Protein AF-A0A9D8YTM9-F1 (afdb_monomer)

Solvent-accessible surface area (backbone atoms only — not comparable to full-atom values): 7617 Å² total; per-residue (Å²): 131,72,67,62,64,55,52,51,53,49,54,51,52,53,52,48,56,53,51,51,57,52,46,56,59,44,53,54,57,47,51,53,52,50,50,51,51,50,54,52,48,52,56,49,48,53,52,50,48,54,50,48,50,53,48,54,52,48,53,50,52,52,14,48,56,43,1,63,76,66,79,33,63,69,56,11,48,50,60,66,43,44,62,56,50,51,52,50,48,50,53,65,68,51,42,64,68,58,57,54,48,48,51,50,49,51,54,48,49,57,55,50,70,72,45,79,67,74,64,65,57,53,55,55,48,56,52,53,52,51,55,54,57,57,56,69,75,75,114

Secondary structure (DSSP, 8-state):
--HHHHHHHHHHHHHHHHHHHHHHHHHHHHHHHHHHHHHHHHHHHHHHHHHHHHHHHHHHHHHHHHHHHTT-HHHHHHHHHHHHHHHHHHHHHS-HHHHHHHHHHHHHHHHHHTS--TTHHHHHHHHHHHHHHHHHT--

Sequence (139 aa):
MEDVGSRIKQITRELKHYVETRIELSVLNIGDKVSYLIGQSIQQLFGYAILGLGLVFGLTALSIFLGDLLDKEWAGYAIVASPFIVLGLIFVVAKPKSIARKIQQQILAEFLDTLPNQQQDQEQLALKENEKKQTENNG

Foldseek 3Di:
DPPVVVVVVVVVVVVVVVVVVVVVVVVVVVVVVVVVVVVVVVVVVVVVVVVVVVVVVVLLVQLCVVCVVVVHSVVSVCVSCVVVVVVVVCVVVCPVCVVVVVVVVVVVVVVVVVVPPPPPVVVVVVVVVVVVVVVVVPD

Radius of gyration: 32.05 Å; Cα contacts (8 Å, |Δi|>4): 28; chains: 1; bounding box: 69×66×77 Å

Structure (mmCIF, N/CA/C/O backbone):
data_AF-A0A9D8YTM9-F1
#
_entry.id   AF-A0A9D8YTM9-F1
#
loop_
_atom_site.group_PDB
_atom_site.id
_atom_site.type_symbo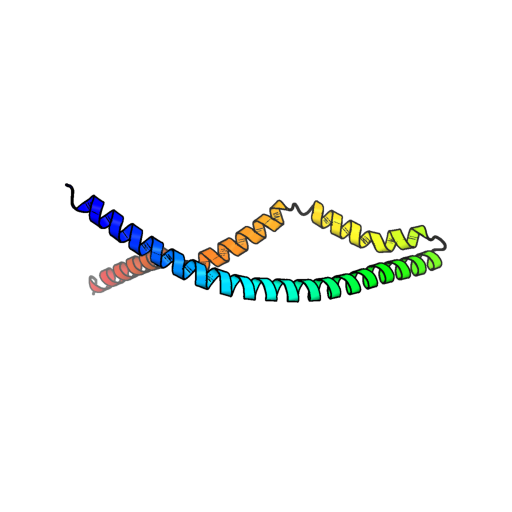l
_atom_site.label_atom_id
_atom_site.label_alt_id
_atom_site.label_comp_id
_atom_site.label_asym_id
_atom_site.label_entity_id
_atom_site.label_seq_id
_atom_site.pdbx_PDB_ins_code
_atom_site.Cartn_x
_atom_site.Cartn_y
_atom_site.Cartn_z
_atom_site.occupancy
_atom_site.B_iso_or_equiv
_atom_site.auth_seq_id
_atom_site.auth_comp_id
_atom_site.auth_asym_id
_atom_site.auth_atom_id
_atom_site.pdbx_PDB_model_num
ATOM 1 N N . MET A 1 1 ? -50.112 5.840 42.118 1.00 55.09 1 MET A N 1
ATOM 2 C CA . MET A 1 1 ? -49.120 5.440 41.090 1.00 55.09 1 MET A CA 1
ATOM 3 C C . MET A 1 1 ? -48.257 6.624 40.604 1.00 55.09 1 MET A C 1
ATOM 5 O O . MET A 1 1 ? -47.505 6.454 39.655 1.00 55.09 1 MET A O 1
ATOM 9 N N . GLU A 1 2 ? -48.259 7.787 41.274 1.00 57.59 2 GLU A N 1
ATOM 10 C CA . GLU A 1 2 ? -47.504 8.992 40.854 1.00 57.59 2 GLU A CA 1
ATOM 11 C C . GLU A 1 2 ? -46.015 9.055 41.268 1.00 57.59 2 GLU A C 1
ATOM 13 O O . GLU A 1 2 ? -45.268 9.858 40.715 1.00 57.59 2 GLU A O 1
ATOM 18 N N . ASP A 1 3 ? -45.537 8.197 42.176 1.00 67.06 3 ASP A N 1
ATOM 19 C CA . ASP A 1 3 ? -44.181 8.327 42.752 1.00 67.06 3 ASP A CA 1
ATOM 20 C C . ASP A 1 3 ? -43.053 7.804 41.831 1.00 67.06 3 ASP A C 1
ATOM 22 O O . ASP A 1 3 ? -41.921 8.289 41.846 1.00 67.06 3 ASP A O 1
ATOM 26 N N . VAL A 1 4 ? -43.366 6.838 40.962 1.00 70.62 4 VAL A N 1
ATOM 27 C CA . VAL A 1 4 ? -42.374 6.170 40.097 1.00 70.62 4 VAL A CA 1
ATOM 28 C C . VAL A 1 4 ? -41.920 7.085 38.954 1.00 70.62 4 VAL A C 1
ATOM 30 O O . VAL A 1 4 ? -40.734 7.140 38.634 1.00 70.62 4 VAL A O 1
ATOM 33 N N . GLY A 1 5 ? -42.839 7.866 38.377 1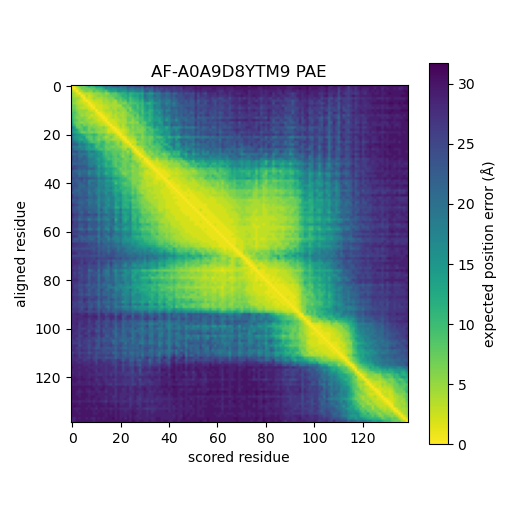.00 73.19 5 GLY A N 1
ATOM 34 C CA . GLY A 1 5 ? -42.525 8.792 37.285 1.00 73.19 5 GLY A CA 1
ATOM 35 C C . GLY A 1 5 ? -41.596 9.933 37.712 1.00 73.19 5 GLY A C 1
ATOM 36 O O . GLY A 1 5 ? -40.709 10.322 36.953 1.00 73.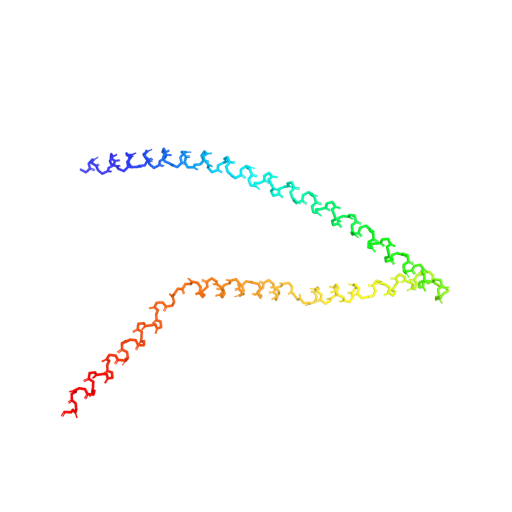19 5 GLY A O 1
ATOM 37 N N . SER A 1 6 ? -41.750 10.431 38.944 1.00 72.69 6 SER A N 1
ATOM 38 C CA . SER A 1 6 ? -40.898 11.488 39.504 1.00 72.69 6 SER A CA 1
ATOM 39 C C . SER A 1 6 ? -39.467 10.995 39.746 1.00 72.69 6 SER A C 1
ATOM 41 O O . SER A 1 6 ? -38.506 11.622 39.296 1.00 72.69 6 SER A O 1
ATOM 43 N N . ARG A 1 7 ? -39.321 9.804 40.347 1.00 74.12 7 ARG A N 1
ATOM 44 C CA . ARG A 1 7 ? -38.013 9.183 40.607 1.00 74.12 7 ARG A CA 1
ATOM 45 C C . ARG A 1 7 ? -37.262 8.863 39.320 1.00 74.12 7 ARG A C 1
ATOM 47 O O . ARG A 1 7 ? -36.091 9.208 39.207 1.00 74.12 7 ARG A O 1
ATOM 54 N N . ILE A 1 8 ? -37.930 8.294 38.312 1.00 75.06 8 ILE A N 1
ATOM 55 C CA . ILE A 1 8 ? -37.302 8.020 37.007 1.00 75.06 8 ILE A CA 1
ATOM 56 C C . ILE A 1 8 ? -36.818 9.320 36.353 1.00 75.06 8 ILE A C 1
ATOM 58 O O . ILE A 1 8 ? -35.717 9.365 35.802 1.00 75.06 8 ILE A O 1
ATOM 62 N N . LYS A 1 9 ? -37.588 10.407 36.456 1.00 75.88 9 LYS A N 1
ATOM 63 C CA . LYS A 1 9 ? -37.216 11.710 35.890 1.00 75.88 9 LYS A CA 1
ATOM 64 C C . LYS A 1 9 ? -36.015 12.339 36.604 1.00 75.88 9 LYS A C 1
ATOM 66 O O . LYS A 1 9 ? -35.215 13.015 35.958 1.00 75.88 9 LYS A O 1
ATOM 71 N N . GLN A 1 10 ? -35.874 12.096 37.904 1.00 76.06 10 GLN A N 1
ATOM 72 C CA . GLN A 1 10 ? -34.753 12.567 38.716 1.00 76.06 10 GLN A CA 1
ATOM 73 C C . GLN A 1 10 ? -33.470 11.770 38.426 1.00 76.06 10 GLN A C 1
ATOM 75 O O . GLN A 1 10 ? -32.451 12.372 38.097 1.00 76.06 10 GLN A O 1
ATOM 80 N N . ILE A 1 11 ? -33.562 10.436 38.374 1.00 76.38 11 ILE A N 1
ATOM 81 C CA . ILE A 1 11 ? -32.467 9.529 37.975 1.00 76.38 11 ILE A CA 1
ATOM 82 C C . ILE A 1 11 ? -31.979 9.873 36.556 1.00 76.38 11 ILE A C 1
ATOM 84 O O . ILE A 1 11 ? -30.782 9.973 36.300 1.00 76.38 11 ILE A O 1
ATOM 88 N N . THR A 1 12 ? -32.909 10.129 35.628 1.00 76.56 12 THR A N 1
ATOM 89 C CA . THR A 1 12 ? -32.583 10.535 34.249 1.00 76.56 12 THR A CA 1
ATOM 90 C C . THR A 1 12 ? -31.854 11.880 34.204 1.00 76.56 12 THR A C 1
ATOM 92 O O . THR A 1 12 ? -30.954 12.075 33.388 1.00 76.56 12 THR A O 1
ATOM 95 N N . ARG A 1 13 ? -32.223 12.825 35.077 1.00 74.88 13 ARG A N 1
ATOM 96 C CA . ARG A 1 13 ? -31.601 14.154 35.140 1.00 74.88 13 ARG A CA 1
ATOM 97 C C . ARG A 1 13 ? -30.181 14.092 35.705 1.00 74.88 13 ARG A C 1
ATOM 99 O O . ARG A 1 13 ? -29.304 14.764 35.173 1.00 74.88 13 ARG A O 1
ATOM 106 N N . GLU A 1 14 ? -29.951 13.262 36.716 1.00 72.25 14 GLU A N 1
ATOM 107 C CA . GLU A 1 14 ? -28.620 13.025 37.286 1.00 72.25 14 GLU A CA 1
ATOM 108 C C . GLU A 1 14 ? -27.705 12.274 36.308 1.00 72.25 14 GLU A C 1
ATOM 110 O O . GLU A 1 14 ? -26.563 12.680 36.097 1.00 72.25 14 GLU A O 1
ATOM 115 N N . LEU A 1 15 ? -28.226 11.253 35.615 1.00 72.56 15 LEU A N 1
ATOM 116 C CA . LEU A 1 15 ? -27.506 10.555 34.544 1.00 72.56 15 LEU A CA 1
ATOM 117 C C . LEU A 1 15 ? -27.119 11.499 33.404 1.00 72.56 15 LEU A C 1
ATOM 119 O O . LEU A 1 15 ? -25.991 11.440 32.923 1.00 72.56 15 LEU A O 1
ATOM 123 N N . LYS A 1 16 ? -28.023 12.395 32.991 1.00 73.69 16 LYS A N 1
ATOM 124 C CA . LYS A 1 16 ? -27.732 13.388 31.952 1.00 73.69 16 LYS A CA 1
ATOM 125 C C . LYS A 1 16 ? -26.553 14.279 32.349 1.00 73.69 16 LYS A C 1
ATOM 127 O O . LYS A 1 16 ? -25.638 14.449 31.553 1.00 73.69 16 LYS A O 1
ATOM 132 N N . HIS A 1 17 ? -26.551 14.777 33.584 1.00 68.06 17 HIS A N 1
ATOM 133 C CA . HIS A 1 17 ? -25.489 15.645 34.091 1.00 68.06 17 HIS A CA 1
ATOM 134 C C . HIS A 1 17 ? -24.143 14.908 34.219 1.00 68.06 17 HIS A C 1
ATOM 136 O O . HIS A 1 17 ? -23.089 15.481 33.962 1.00 68.06 17 HIS A O 1
ATOM 142 N N . TYR A 1 18 ? -24.172 13.618 34.568 1.00 68.44 18 TYR A N 1
ATOM 143 C CA . TYR A 1 18 ? -22.980 12.770 34.638 1.00 68.44 18 TYR A CA 1
ATOM 144 C C . TYR A 1 18 ? -22.395 12.456 33.255 1.00 68.44 18 TYR A C 1
ATOM 146 O O . TYR A 1 18 ? -21.179 12.474 33.065 1.00 68.44 18 TYR A O 1
ATOM 154 N N . VAL A 1 19 ? -23.263 12.184 32.278 1.00 67.94 19 VAL A N 1
ATOM 155 C CA . VAL A 1 19 ? -22.877 11.960 30.880 1.00 67.94 19 VAL A CA 1
ATOM 156 C C . VAL A 1 19 ? -22.270 13.230 30.287 1.00 67.94 19 VAL A C 1
ATOM 158 O O . VAL A 1 19 ? -21.238 13.147 29.635 1.00 67.94 19 VAL A O 1
ATOM 161 N N . GLU A 1 20 ? -22.843 14.398 30.570 1.00 68.00 20 GLU A N 1
ATOM 162 C CA . GLU A 1 20 ? -22.352 15.693 30.088 1.00 68.00 20 GLU A CA 1
ATOM 163 C C . GLU A 1 20 ? -20.915 15.977 30.566 1.00 68.00 20 GLU A C 1
ATOM 165 O O . GLU A 1 20 ? -20.031 16.225 29.747 1.00 68.00 20 GLU A O 1
ATOM 170 N N . THR A 1 21 ? -20.622 15.782 31.858 1.00 65.00 21 THR A N 1
ATOM 171 C CA . THR A 1 21 ? -19.259 15.936 32.406 1.00 65.00 21 THR A CA 1
ATOM 172 C C . THR A 1 21 ? -18.273 14.882 31.875 1.00 65.00 21 THR A C 1
ATOM 174 O O . THR A 1 21 ? -17.100 15.172 31.635 1.00 65.00 21 THR A O 1
ATOM 177 N N . ARG A 1 22 ? -18.723 13.637 31.660 1.00 66.25 22 ARG A N 1
ATOM 178 C CA . ARG A 1 22 ? -17.894 12.564 31.074 1.00 66.25 22 ARG A CA 1
ATOM 179 C C . ARG A 1 22 ? -17.579 12.822 29.597 1.00 66.25 22 ARG A C 1
ATOM 181 O O . ARG A 1 22 ? -16.483 12.480 29.151 1.00 66.25 22 ARG A O 1
ATOM 188 N N . ILE A 1 23 ? -18.516 13.412 28.853 1.00 64.38 23 ILE A N 1
ATOM 189 C CA . ILE A 1 23 ? -18.337 13.802 27.450 1.00 64.38 23 ILE A CA 1
ATOM 190 C C . ILE A 1 23 ? -17.312 14.926 27.346 1.00 64.38 23 ILE A C 1
ATOM 192 O O . ILE A 1 23 ? -16.417 14.830 26.514 1.00 64.38 23 ILE A O 1
ATOM 196 N N . GLU A 1 24 ? -17.378 15.938 28.209 1.00 61.47 24 GLU A N 1
ATOM 197 C CA . GLU A 1 24 ? -16.456 17.079 28.177 1.00 61.47 24 GLU A CA 1
ATOM 198 C C . GLU A 1 24 ? -14.995 16.650 28.416 1.00 61.47 24 GLU A C 1
ATOM 200 O O . GLU A 1 24 ? -14.096 17.002 27.649 1.00 61.47 24 GLU A O 1
ATOM 205 N N . LEU A 1 25 ? -14.770 15.765 29.395 1.00 60.66 25 LEU A N 1
ATOM 206 C CA . LEU A 1 25 ? -13.454 15.164 29.649 1.00 60.66 25 LEU A CA 1
ATOM 207 C C . LEU A 1 25 ? -13.007 14.204 28.532 1.00 60.66 25 LEU A C 1
ATOM 209 O O . LEU A 1 25 ? -11.812 14.089 28.252 1.00 60.66 25 LEU A O 1
ATOM 213 N N . SER A 1 26 ? -13.949 13.514 27.879 1.00 60.75 26 SER A N 1
ATOM 214 C CA . SER A 1 26 ? -13.639 12.625 26.754 1.00 60.75 26 SER A CA 1
ATOM 215 C C . SER A 1 26 ? -13.262 13.413 25.505 1.00 60.75 26 SER A C 1
ATOM 217 O O . SER A 1 26 ? -12.300 13.048 24.846 1.00 60.75 26 SER A O 1
ATOM 219 N N . VAL A 1 27 ? -13.958 14.509 25.192 1.00 62.66 27 VAL A N 1
ATOM 220 C CA . VAL A 1 27 ? -13.683 15.351 24.017 1.00 62.66 27 VAL A CA 1
ATOM 221 C C . VAL A 1 27 ? -12.265 15.912 24.059 1.00 62.66 27 VAL A C 1
ATOM 223 O O . VAL A 1 27 ? -11.572 15.862 23.045 1.00 62.66 27 VAL A O 1
ATOM 226 N N . LEU A 1 28 ? -11.803 16.371 25.225 1.00 62.78 28 LEU A N 1
ATOM 227 C CA . LEU A 1 28 ? -10.456 16.926 25.359 1.00 62.78 28 LEU A CA 1
ATOM 228 C C . LEU A 1 28 ? -9.371 15.852 25.155 1.00 62.78 28 LEU A C 1
ATOM 230 O O . LEU A 1 28 ? -8.459 16.025 24.351 1.00 62.78 28 LEU A O 1
ATOM 234 N N . ASN A 1 29 ? -9.521 14.691 25.799 1.00 64.44 29 ASN A N 1
ATOM 235 C CA . ASN A 1 29 ? -8.562 13.586 25.694 1.00 64.44 29 ASN A CA 1
ATOM 236 C C . ASN A 1 29 ? -8.593 12.895 24.311 1.00 64.44 29 ASN A C 1
ATOM 238 O O . ASN A 1 29 ? -7.576 12.404 23.817 1.00 64.44 29 ASN A O 1
ATOM 242 N N . ILE A 1 30 ? -9.762 12.861 23.659 1.00 68.06 30 ILE A N 1
ATOM 243 C CA . ILE A 1 30 ? -9.910 12.402 22.273 1.00 68.06 30 ILE A CA 1
ATOM 244 C C . ILE A 1 30 ? -9.217 13.389 21.331 1.00 68.06 30 ILE A C 1
ATOM 246 O O . ILE A 1 30 ? -8.498 12.944 20.443 1.00 68.06 30 ILE A O 1
ATOM 250 N N . GLY A 1 31 ? -9.371 14.700 21.537 1.00 72.31 31 GLY A N 1
ATOM 251 C CA . GLY A 1 31 ? -8.729 15.734 20.722 1.00 72.31 31 GLY A CA 1
ATOM 252 C C . GLY A 1 31 ? -7.203 15.632 20.711 1.00 72.31 31 GLY A C 1
ATOM 253 O O . GLY A 1 31 ? -6.598 15.639 19.636 1.00 72.31 31 GLY A O 1
ATOM 254 N N . ASP A 1 32 ? -6.587 15.440 21.878 1.00 72.12 32 ASP A N 1
ATOM 255 C CA . ASP A 1 32 ? -5.132 15.285 21.995 1.00 72.12 32 ASP A CA 1
ATOM 256 C C . ASP A 1 32 ? -4.636 13.984 21.349 1.00 72.12 32 ASP A C 1
ATOM 258 O O . ASP A 1 32 ? -3.674 13.993 20.576 1.00 72.12 32 ASP A O 1
ATOM 262 N N . LYS A 1 33 ? -5.322 12.856 21.585 1.00 75.69 33 LYS A N 1
ATOM 263 C CA . LYS A 1 33 ? -4.972 11.572 20.951 1.00 75.69 33 LYS A CA 1
ATOM 264 C C . LYS A 1 33 ? -5.151 11.599 19.439 1.00 75.69 33 LYS A C 1
ATOM 266 O O . LYS A 1 33 ? -4.315 11.057 18.721 1.00 75.69 33 LYS A O 1
ATOM 271 N N . VAL A 1 34 ? -6.222 12.219 18.951 1.00 76.75 34 VAL A N 1
ATOM 272 C CA . VAL A 1 34 ? -6.487 12.380 17.518 1.00 76.75 34 VAL A CA 1
ATOM 273 C C . VAL A 1 34 ? -5.428 13.281 16.891 1.00 76.75 34 VAL A C 1
ATOM 275 O O . VAL A 1 34 ? -4.884 12.925 15.852 1.00 76.75 34 VAL A O 1
ATOM 278 N N . SER A 1 35 ? -5.054 14.383 17.543 1.00 78.75 35 SER A N 1
ATOM 279 C CA . SER A 1 35 ? -3.995 15.276 17.056 1.00 78.75 35 SER A CA 1
ATOM 280 C C . SER A 1 35 ? -2.634 14.580 17.003 1.00 78.75 35 SER A C 1
ATOM 282 O O . SER A 1 35 ? -1.924 14.696 16.005 1.00 78.75 35 SER A O 1
ATOM 284 N N . TYR A 1 36 ? -2.295 13.791 18.028 1.00 82.69 36 TYR A N 1
ATOM 285 C CA . TYR A 1 36 ? -1.073 12.984 18.046 1.00 82.69 36 TYR A CA 1
ATOM 286 C C . TYR A 1 36 ? -1.068 11.922 16.937 1.00 82.69 36 TYR A C 1
ATOM 28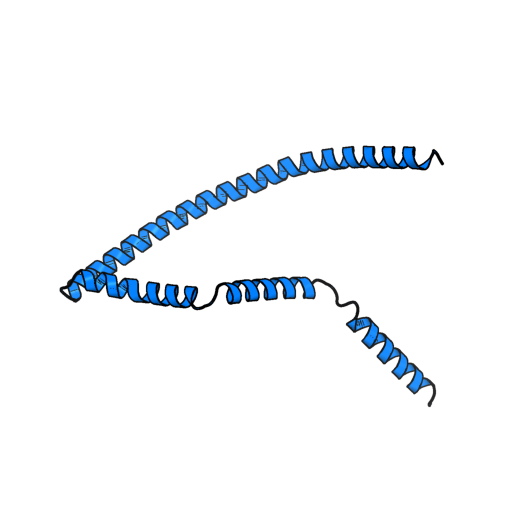8 O O . TYR A 1 36 ? -0.093 11.806 16.195 1.00 82.69 36 TYR A O 1
ATOM 296 N N . LEU A 1 37 ? -2.176 11.192 16.765 1.00 81.81 37 LEU A N 1
ATOM 297 C CA . LEU A 1 37 ? -2.325 10.195 15.703 1.00 81.81 37 LEU A CA 1
ATOM 298 C C . LEU A 1 37 ? -2.243 10.823 14.312 1.00 81.81 37 LEU A C 1
ATOM 300 O O .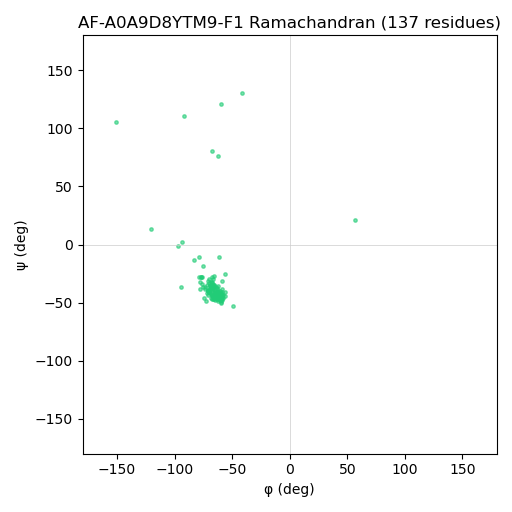 LEU A 1 37 ? -1.586 10.262 13.439 1.00 81.81 37 LEU A O 1
ATOM 304 N N . ILE A 1 38 ? -2.874 11.978 14.096 1.00 84.12 38 ILE A N 1
ATOM 305 C CA . ILE A 1 38 ? -2.822 12.701 12.821 1.00 84.12 38 ILE A CA 1
ATOM 306 C C . ILE A 1 38 ? -1.395 13.178 12.548 1.00 84.12 38 ILE A C 1
ATOM 308 O O . ILE A 1 38 ? -0.886 12.947 11.454 1.00 84.12 38 ILE A O 1
ATOM 312 N N . GLY A 1 39 ? -0.721 13.771 13.539 1.00 85.06 39 GLY A N 1
ATOM 313 C CA . GLY A 1 39 ? 0.671 14.205 13.410 1.00 85.06 39 GLY A CA 1
ATOM 314 C C . GLY A 1 39 ? 1.608 13.049 13.056 1.00 85.06 39 GLY A C 1
ATOM 315 O O . GLY A 1 39 ? 2.367 13.135 12.089 1.00 85.06 39 GLY A O 1
ATOM 316 N N . GLN A 1 40 ? 1.491 11.926 13.770 1.00 87.25 40 GLN A N 1
ATOM 317 C CA . GLN A 1 40 ? 2.269 10.721 13.488 1.00 87.25 40 GLN A CA 1
ATOM 318 C C . GLN A 1 40 ? 1.934 10.124 12.113 1.00 87.25 40 GLN A C 1
ATOM 320 O O . GLN A 1 40 ? 2.841 9.730 11.378 1.00 87.25 40 GLN A O 1
ATOM 325 N N . SER A 1 41 ? 0.654 10.094 11.735 1.00 88.12 41 SER A N 1
ATOM 326 C CA . SER A 1 41 ? 0.204 9.568 10.441 1.00 88.12 41 SER A CA 1
ATOM 327 C C . SER A 1 41 ? 0.723 10.408 9.284 1.00 88.12 41 SER A C 1
ATOM 329 O O . SER A 1 41 ? 1.169 9.853 8.288 1.00 88.12 41 SER A O 1
ATOM 331 N N . ILE A 1 42 ? 0.720 11.737 9.415 1.00 91.25 42 ILE A N 1
ATOM 332 C CA . ILE A 1 42 ? 1.260 12.649 8.404 1.00 91.25 42 ILE A CA 1
ATOM 333 C C . ILE A 1 42 ? 2.758 12.406 8.232 1.00 91.25 42 ILE A C 1
ATOM 335 O O . ILE A 1 42 ? 3.220 12.216 7.109 1.00 91.25 42 ILE A O 1
ATOM 339 N N . GLN A 1 43 ? 3.517 12.346 9.329 1.00 91.62 43 GLN A N 1
ATOM 340 C CA . GLN A 1 43 ? 4.955 12.086 9.267 1.00 91.62 43 GLN A CA 1
ATOM 341 C C . GLN A 1 43 ? 5.265 10.734 8.607 1.00 91.62 43 GLN A C 1
ATOM 343 O O . GLN A 1 43 ? 6.134 10.649 7.737 1.00 91.62 43 GLN A O 1
ATOM 348 N N . GLN A 1 44 ? 4.541 9.680 8.989 1.00 91.50 44 GLN A N 1
ATOM 349 C CA . GLN A 1 44 ? 4.687 8.361 8.375 1.00 91.50 44 GLN A CA 1
ATOM 350 C C . GLN A 1 44 ? 4.288 8.378 6.898 1.00 91.50 44 GLN A C 1
ATOM 352 O O . GLN A 1 44 ? 5.000 7.809 6.075 1.00 91.50 44 GLN A O 1
ATOM 357 N N . LEU A 1 45 ? 3.205 9.068 6.540 1.00 93.00 45 LEU A N 1
ATOM 358 C CA . LEU A 1 45 ? 2.742 9.196 5.163 1.00 93.00 45 LEU A CA 1
ATOM 359 C C . LEU A 1 45 ? 3.791 9.872 4.281 1.00 93.00 45 LEU A C 1
ATOM 361 O O . LEU A 1 45 ? 4.061 9.374 3.196 1.00 93.00 45 LEU A O 1
ATOM 365 N N . PHE A 1 46 ? 4.424 10.951 4.748 1.00 94.25 46 PHE A N 1
ATOM 366 C CA . PHE A 1 46 ? 5.530 11.584 4.025 1.00 94.25 46 PHE A CA 1
ATOM 367 C C . PHE A 1 46 ? 6.719 10.632 3.849 1.00 94.25 46 PHE A C 1
ATOM 369 O O . PHE A 1 46 ? 7.268 10.541 2.751 1.00 94.25 46 PHE A O 1
ATOM 376 N N . GLY A 1 47 ? 7.082 9.878 4.891 1.00 93.69 47 GLY A N 1
ATOM 377 C CA . GLY A 1 47 ? 8.135 8.863 4.808 1.00 93.69 47 GLY A CA 1
ATOM 378 C C . GLY A 1 47 ? 7.825 7.782 3.769 1.00 93.69 47 GLY A C 1
ATOM 379 O O . GLY A 1 47 ? 8.643 7.512 2.889 1.00 93.69 47 GLY A O 1
ATOM 380 N N . TYR A 1 48 ? 6.620 7.210 3.817 1.00 95.00 48 TYR A N 1
ATOM 381 C CA . TYR A 1 48 ? 6.164 6.217 2.844 1.00 95.00 48 TYR A CA 1
ATOM 382 C C . TYR A 1 48 ? 6.007 6.792 1.438 1.00 95.00 48 TYR A C 1
ATOM 384 O O . TYR A 1 48 ? 6.290 6.090 0.474 1.00 95.00 48 TYR A O 1
ATOM 392 N N . ALA A 1 49 ? 5.598 8.053 1.300 1.00 94.88 49 ALA A N 1
ATOM 393 C CA . ALA A 1 49 ? 5.482 8.714 0.008 1.00 94.88 49 ALA A CA 1
ATOM 394 C C . ALA A 1 49 ? 6.854 8.869 -0.653 1.00 94.88 49 ALA A C 1
ATOM 396 O O . ALA A 1 49 ? 7.007 8.490 -1.809 1.00 94.88 49 ALA A O 1
ATOM 397 N N . ILE A 1 50 ? 7.862 9.355 0.080 1.00 95.62 50 ILE A N 1
ATOM 398 C CA . ILE A 1 50 ? 9.236 9.492 -0.431 1.00 95.62 50 ILE A CA 1
ATOM 399 C C . ILE A 1 50 ? 9.820 8.119 -0.771 1.00 95.62 50 ILE A C 1
ATOM 401 O O . ILE A 1 50 ? 10.382 7.939 -1.851 1.00 95.62 50 ILE A O 1
ATOM 405 N N . LEU A 1 51 ? 9.656 7.140 0.124 1.00 95.94 51 LEU A N 1
ATOM 406 C CA . LEU A 1 51 ? 10.128 5.776 -0.101 1.00 95.94 51 LEU A CA 1
ATOM 407 C C . LEU A 1 51 ? 9.448 5.145 -1.324 1.00 95.94 51 LEU A C 1
ATOM 409 O O . LEU A 1 51 ? 10.116 4.545 -2.161 1.00 95.94 51 LEU A O 1
ATOM 413 N N . GLY A 1 52 ? 8.132 5.319 -1.450 1.00 95.19 52 GLY A N 1
ATOM 414 C CA . GLY A 1 52 ? 7.343 4.847 -2.582 1.00 95.19 52 GLY A CA 1
ATOM 415 C C . GLY A 1 52 ? 7.770 5.504 -3.890 1.00 95.19 52 GLY A C 1
ATOM 416 O O . GLY A 1 52 ? 7.951 4.807 -4.885 1.00 95.19 52 GLY A O 1
ATOM 417 N N . LEU A 1 53 ? 8.016 6.818 -3.882 1.00 95.38 53 LEU A N 1
ATOM 418 C CA . LEU A 1 53 ? 8.539 7.535 -5.042 1.00 95.38 53 LEU A CA 1
ATOM 419 C C . LEU A 1 53 ? 9.898 6.962 -5.459 1.00 95.38 53 LEU A C 1
ATOM 421 O O . LEU A 1 53 ? 10.084 6.596 -6.617 1.00 95.38 53 LEU A O 1
ATOM 425 N N . GLY A 1 54 ? 10.826 6.823 -4.507 1.00 95.62 54 GLY A N 1
ATOM 426 C CA . GLY A 1 54 ? 12.150 6.251 -4.749 1.00 95.62 54 GLY A CA 1
ATOM 427 C C . GLY A 1 54 ? 12.082 4.828 -5.300 1.00 95.62 54 GLY A C 1
ATOM 428 O O . GLY A 1 54 ? 12.827 4.488 -6.214 1.00 95.62 54 GLY A O 1
ATOM 429 N N . LEU A 1 55 ? 11.144 4.017 -4.812 1.00 95.25 55 LEU A N 1
ATOM 430 C CA . LEU A 1 55 ? 10.926 2.657 -5.294 1.00 95.25 55 LEU A CA 1
ATOM 431 C C . LEU A 1 55 ? 10.388 2.644 -6.732 1.00 95.25 55 LEU A C 1
ATOM 433 O O . LEU A 1 55 ? 10.893 1.886 -7.555 1.00 95.25 55 LEU A O 1
ATOM 437 N N . VAL A 1 56 ? 9.430 3.513 -7.072 1.00 93.25 56 VAL A N 1
ATOM 438 C CA . VAL A 1 56 ? 8.923 3.658 -8.450 1.00 93.25 56 VAL A CA 1
ATOM 439 C C . VAL A 1 56 ? 10.035 4.101 -9.402 1.00 93.25 56 VAL A C 1
ATOM 441 O O . VAL A 1 56 ? 10.198 3.511 -10.473 1.00 93.25 56 VAL A O 1
ATOM 444 N N . PHE A 1 57 ? 10.837 5.093 -9.011 1.00 95.38 57 PHE A N 1
ATOM 445 C CA . PHE A 1 57 ? 11.994 5.524 -9.798 1.00 95.38 57 PHE A CA 1
ATOM 446 C C . PHE A 1 57 ? 13.043 4.415 -9.928 1.00 95.38 57 PHE A C 1
ATOM 448 O O . PHE A 1 57 ? 13.555 4.195 -11.021 1.00 95.38 57 PHE A O 1
ATOM 455 N N . GLY A 1 58 ? 13.314 3.668 -8.857 1.00 94.50 58 GLY A N 1
ATOM 456 C CA . GLY A 1 58 ? 14.236 2.533 -8.871 1.00 94.50 58 GLY A CA 1
ATOM 457 C C . GLY A 1 58 ? 13.780 1.410 -9.805 1.00 94.50 58 GLY A C 1
ATOM 458 O O . GLY A 1 58 ? 14.571 0.925 -10.607 1.00 94.50 58 GLY A O 1
ATOM 459 N N . LEU A 1 59 ? 12.497 1.039 -9.769 1.00 92.44 59 LEU A N 1
ATOM 460 C CA . LEU A 1 59 ? 11.918 0.060 -10.697 1.00 92.44 59 LEU A CA 1
ATOM 461 C C . LEU A 1 59 ? 11.942 0.559 -12.145 1.00 92.44 59 LEU A C 1
ATOM 463 O O . LEU A 1 59 ? 12.191 -0.224 -13.057 1.00 92.44 59 LEU A O 1
ATOM 467 N N . THR A 1 60 ? 11.720 1.857 -12.357 1.00 91.62 60 THR A N 1
ATOM 468 C CA . THR A 1 60 ? 11.810 2.477 -13.686 1.00 91.62 60 THR A CA 1
ATOM 469 C C . THR A 1 60 ? 13.243 2.427 -14.213 1.00 91.62 60 THR A C 1
ATOM 471 O O . THR A 1 60 ? 13.457 2.028 -15.352 1.00 91.62 60 THR A O 1
ATOM 474 N N . ALA A 1 61 ? 14.236 2.751 -13.381 1.00 92.94 61 ALA A N 1
ATOM 475 C CA . ALA A 1 61 ? 15.647 2.646 -13.742 1.00 92.94 61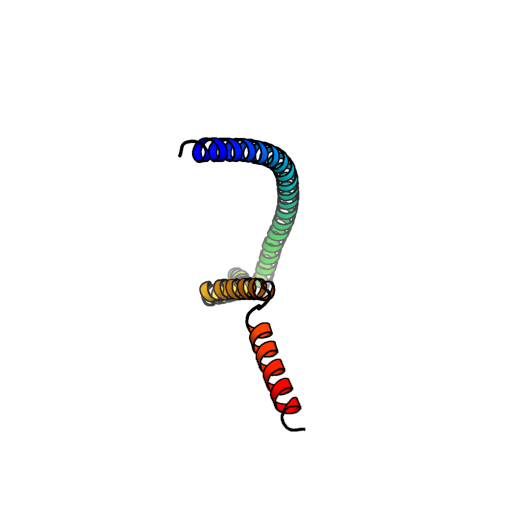 ALA A CA 1
ATOM 476 C C . ALA A 1 61 ? 16.053 1.193 -14.037 1.00 92.94 61 ALA A C 1
ATOM 478 O O . ALA A 1 61 ? 16.720 0.928 -15.033 1.00 92.94 61 ALA A O 1
ATOM 479 N N . LEU A 1 62 ? 15.596 0.241 -13.215 1.00 90.94 62 LEU A N 1
ATOM 480 C CA . LEU A 1 62 ? 15.825 -1.187 -13.436 1.00 90.94 62 LEU A CA 1
ATOM 481 C C . LEU A 1 62 ? 15.191 -1.669 -14.745 1.00 90.94 62 LEU A C 1
ATOM 483 O O . LEU A 1 62 ? 15.784 -2.467 -15.462 1.00 90.94 62 LEU A O 1
ATOM 487 N N . SER A 1 63 ? 14.000 -1.164 -15.059 1.00 91.62 63 SER A N 1
ATOM 488 C CA . SER A 1 63 ? 13.302 -1.448 -16.307 1.00 91.62 63 SER A CA 1
ATOM 489 C C . SER A 1 63 ? 14.081 -0.947 -17.520 1.00 91.62 63 SER A C 1
ATOM 491 O O . SER A 1 63 ? 14.269 -1.706 -18.463 1.00 91.62 63 SER A O 1
ATOM 493 N N . ILE A 1 64 ? 14.579 0.292 -17.484 1.00 89.00 64 ILE A N 1
ATOM 494 C CA . ILE A 1 64 ? 15.405 0.851 -18.564 1.00 89.00 64 ILE A CA 1
ATOM 495 C C . ILE A 1 64 ? 16.680 0.019 -18.730 1.00 89.00 64 ILE A C 1
ATOM 497 O O . ILE A 1 64 ? 16.981 -0.416 -19.833 1.00 89.00 64 ILE A O 1
ATOM 501 N N . PHE A 1 65 ? 17.362 -0.309 -17.629 1.00 90.88 65 PHE A N 1
ATOM 502 C CA . PHE A 1 65 ? 18.566 -1.141 -17.659 1.00 90.88 65 PHE A CA 1
ATOM 503 C C . PHE A 1 65 ? 18.322 -2.530 -18.277 1.00 90.88 65 PHE A C 1
ATOM 505 O O . PHE A 1 65 ? 19.115 -3.005 -19.089 1.00 90.88 65 PHE A O 1
ATOM 512 N N . LEU A 1 66 ? 17.210 -3.186 -17.926 1.00 88.12 66 LEU A N 1
ATOM 513 C CA . LEU A 1 66 ? 16.812 -4.446 -18.558 1.00 88.12 66 LEU A CA 1
ATOM 514 C C . LEU A 1 66 ? 16.405 -4.255 -20.025 1.00 88.12 66 LEU A C 1
ATOM 516 O O . LEU A 1 66 ? 16.666 -5.133 -20.840 1.00 88.12 66 LEU A O 1
ATOM 520 N N . GLY A 1 67 ? 15.761 -3.137 -20.358 1.00 89.25 67 GLY A N 1
ATOM 521 C CA . GLY A 1 67 ? 15.360 -2.791 -21.720 1.00 89.25 67 GLY A CA 1
ATOM 522 C C . GLY A 1 67 ? 16.558 -2.625 -22.652 1.00 89.25 67 GLY A C 1
ATOM 523 O O . GLY A 1 67 ? 16.552 -3.204 -23.738 1.00 89.25 67 GLY A O 1
ATOM 524 N N . ASP A 1 68 ? 17.600 -1.933 -22.187 1.00 87.50 68 ASP A N 1
ATOM 525 C CA . ASP A 1 68 ? 18.869 -1.756 -22.903 1.00 87.50 68 ASP A CA 1
ATOM 526 C C . ASP A 1 68 ? 19.576 -3.100 -23.121 1.00 87.50 68 ASP A C 1
ATOM 528 O O . ASP A 1 68 ? 20.077 -3.379 -24.208 1.00 87.50 68 ASP A O 1
ATOM 532 N N . LEU A 1 69 ? 19.566 -3.986 -22.117 1.00 85.81 69 LEU A N 1
ATOM 533 C CA . LEU A 1 69 ? 20.164 -5.320 -22.235 1.00 85.81 69 LEU A CA 1
ATOM 534 C C . LEU A 1 69 ? 19.416 -6.224 -23.233 1.00 85.81 69 LEU A C 1
ATOM 536 O O . LEU A 1 69 ? 20.016 -7.111 -23.839 1.00 85.81 69 LEU A O 1
ATOM 540 N N . LEU A 1 70 ? 18.105 -6.021 -23.389 1.00 85.56 70 LEU A N 1
ATOM 541 C CA . LEU A 1 70 ? 17.245 -6.777 -24.304 1.00 85.56 70 LEU A CA 1
ATOM 542 C C . LEU A 1 70 ? 17.088 -6.112 -25.685 1.00 85.56 70 LEU A C 1
ATOM 544 O O . LEU A 1 70 ? 16.348 -6.642 -26.523 1.00 85.56 70 LEU A O 1
ATOM 548 N N . ASP A 1 71 ? 17.767 -4.981 -25.918 1.00 82.44 71 ASP A N 1
ATOM 549 C CA . ASP A 1 71 ? 17.716 -4.167 -27.146 1.00 82.44 71 ASP A CA 1
ATOM 550 C C . ASP A 1 71 ? 16.285 -3.699 -27.505 1.00 82.44 71 ASP A C 1
ATOM 552 O O . ASP A 1 71 ? 15.935 -3.433 -28.658 1.00 82.44 71 ASP A O 1
ATOM 556 N N . LYS A 1 72 ? 15.398 -3.686 -26.499 1.00 80.56 72 LYS A N 1
ATOM 557 C CA . LYS A 1 72 ? 13.958 -3.422 -26.614 1.00 80.56 72 LYS A CA 1
ATOM 558 C C . LYS A 1 72 ? 13.448 -2.792 -25.323 1.00 80.56 72 LYS A C 1
ATOM 560 O O . LYS A 1 72 ? 13.194 -3.491 -24.341 1.00 80.56 72 LYS A O 1
ATOM 565 N N . GLU A 1 73 ? 13.176 -1.491 -25.362 1.00 78.00 73 GLU A N 1
ATOM 566 C CA . GLU A 1 73 ? 12.718 -0.722 -24.193 1.00 78.00 73 GLU A CA 1
ATOM 567 C C . GLU A 1 73 ? 11.449 -1.302 -23.542 1.00 78.00 73 GLU A C 1
ATOM 569 O O . GLU A 1 73 ? 11.354 -1.414 -22.320 1.00 78.00 73 GLU A O 1
ATOM 574 N N . TRP A 1 74 ? 10.480 -1.754 -24.346 1.00 84.56 74 TRP A N 1
ATOM 575 C CA . TRP A 1 74 ? 9.214 -2.303 -23.843 1.00 84.56 74 TRP A CA 1
ATOM 576 C C . TRP A 1 74 ? 9.385 -3.616 -23.061 1.00 84.56 74 TRP A C 1
ATOM 578 O O . TRP A 1 74 ? 8.567 -3.929 -22.191 1.00 84.56 74 TRP A O 1
ATOM 588 N N . ALA A 1 75 ? 10.435 -4.388 -23.356 1.00 86.25 75 ALA A N 1
ATOM 589 C CA . ALA A 1 75 ? 10.664 -5.683 -22.727 1.00 86.25 75 ALA A CA 1
ATOM 590 C C . ALA A 1 75 ? 11.104 -5.526 -21.265 1.00 86.25 75 ALA A C 1
ATOM 592 O O . ALA A 1 75 ? 10.686 -6.312 -20.414 1.00 86.25 75 ALA A O 1
ATOM 593 N N . GLY A 1 76 ? 11.868 -4.473 -20.957 1.00 87.31 76 GLY A N 1
ATOM 594 C CA . GLY A 1 76 ? 12.267 -4.148 -19.589 1.00 87.31 76 GLY A CA 1
ATOM 595 C C . GLY A 1 76 ? 11.065 -3.900 -18.678 1.00 87.31 76 GLY A C 1
ATOM 596 O O . GLY A 1 76 ? 10.947 -4.519 -17.617 1.00 87.31 76 GLY A O 1
ATOM 597 N N . TYR A 1 77 ? 10.099 -3.104 -19.149 1.00 90.00 77 TYR A N 1
ATOM 598 C CA . TYR A 1 77 ? 8.888 -2.805 -18.378 1.00 90.00 77 TYR A CA 1
ATOM 599 C C . TYR A 1 77 ? 8.008 -4.041 -18.219 1.00 90.00 77 TYR A C 1
ATOM 601 O O . TYR A 1 77 ? 7.473 -4.277 -17.137 1.00 90.00 77 TYR A O 1
ATOM 609 N N . ALA A 1 78 ? 7.887 -4.862 -19.266 1.00 88.88 78 ALA A N 1
ATOM 610 C CA . ALA A 1 78 ? 7.113 -6.098 -19.216 1.00 88.88 78 ALA A CA 1
ATOM 611 C C . ALA A 1 78 ? 7.674 -7.093 -18.187 1.00 88.88 78 ALA A C 1
ATOM 613 O O . ALA A 1 78 ? 6.906 -7.702 -17.440 1.00 88.88 78 ALA A O 1
ATOM 614 N N . ILE A 1 79 ? 9.001 -7.231 -18.106 1.00 88.69 79 ILE A N 1
ATOM 615 C CA . ILE A 1 79 ? 9.656 -8.126 -17.143 1.00 88.69 79 ILE A CA 1
ATOM 616 C C . ILE A 1 79 ? 9.463 -7.620 -15.716 1.00 88.69 79 ILE A C 1
ATOM 618 O O . ILE A 1 79 ? 9.075 -8.399 -14.846 1.00 88.69 79 ILE A O 1
ATOM 622 N N . VAL A 1 80 ? 9.684 -6.325 -15.476 1.00 90.69 80 VAL A N 1
ATOM 623 C CA . VAL A 1 80 ? 9.533 -5.739 -14.137 1.00 90.69 80 VAL A CA 1
ATOM 624 C C . VAL A 1 80 ? 8.069 -5.761 -13.685 1.00 90.69 80 VAL A C 1
ATOM 626 O O . VAL A 1 80 ? 7.807 -6.041 -12.520 1.00 90.69 80 VAL A O 1
ATOM 629 N N . ALA A 1 81 ? 7.107 -5.539 -14.587 1.00 90.50 81 ALA A N 1
ATOM 630 C CA . ALA A 1 81 ? 5.676 -5.551 -14.273 1.00 90.50 81 ALA A CA 1
ATOM 631 C C . ALA A 1 81 ? 5.086 -6.962 -14.102 1.00 90.50 81 ALA A C 1
ATOM 633 O O . ALA A 1 81 ? 4.122 -7.130 -13.355 1.00 90.50 81 ALA A O 1
ATOM 634 N N . SER A 1 82 ? 5.654 -7.979 -14.758 1.00 91.44 82 SER A N 1
ATOM 635 C CA . SER A 1 82 ? 5.179 -9.369 -14.707 1.00 91.44 82 SER A CA 1
ATOM 636 C C . SER A 1 82 ? 4.926 -9.900 -13.282 1.00 91.44 82 SER A C 1
ATOM 638 O O . SER A 1 82 ? 3.798 -10.319 -13.008 1.00 91.44 82 SER A O 1
ATOM 640 N N . PRO A 1 83 ? 5.875 -9.832 -12.322 1.00 90.31 83 PRO A N 1
ATOM 641 C CA . PRO A 1 83 ? 5.628 -10.302 -10.959 1.00 90.31 83 PRO A CA 1
ATOM 642 C C . PRO A 1 83 ? 4.503 -9.529 -10.256 1.00 90.31 83 PRO A C 1
ATOM 644 O O . PRO A 1 83 ? 3.718 -10.136 -9.530 1.00 90.31 83 PRO A O 1
ATOM 647 N N . PHE A 1 84 ? 4.363 -8.221 -10.499 1.00 90.00 84 PHE A N 1
ATOM 648 C CA . PHE A 1 84 ? 3.269 -7.425 -9.929 1.00 90.00 84 PHE A CA 1
ATOM 649 C C . PHE A 1 84 ? 1.912 -7.807 -10.518 1.00 90.00 84 PHE A C 1
ATOM 651 O O . PHE A 1 84 ? 0.930 -7.876 -9.782 1.00 90.00 84 PHE A O 1
ATOM 658 N N . ILE A 1 85 ? 1.852 -8.106 -11.818 1.00 89.81 85 ILE A N 1
ATOM 659 C CA . ILE A 1 85 ? 0.636 -8.609 -12.467 1.00 89.81 85 ILE A CA 1
ATOM 660 C C . ILE A 1 85 ? 0.273 -9.986 -11.918 1.00 89.81 85 ILE A C 1
ATOM 662 O O . ILE A 1 85 ? -0.893 -10.220 -11.614 1.00 89.81 85 ILE A O 1
ATOM 666 N N . VAL A 1 86 ? 1.246 -10.881 -11.738 1.00 91.75 86 VAL A N 1
ATOM 667 C CA . VAL A 1 86 ? 1.007 -12.205 -11.147 1.00 91.75 86 VAL A CA 1
ATOM 668 C C . VAL A 1 86 ? 0.498 -12.070 -9.713 1.00 91.75 86 VAL A C 1
ATOM 670 O O . VAL A 1 86 ? -0.515 -12.680 -9.380 1.00 91.75 86 VAL A O 1
ATOM 673 N N . LEU A 1 87 ? 1.125 -11.236 -8.876 1.00 89.62 87 LEU A N 1
ATOM 674 C CA . LEU A 1 87 ? 0.629 -10.956 -7.524 1.00 89.62 87 LEU A CA 1
ATOM 675 C C . LEU A 1 87 ? -0.777 -10.348 -7.540 1.00 89.62 87 LEU A C 1
ATOM 677 O O . LEU A 1 87 ? -1.638 -10.779 -6.775 1.00 89.62 87 LEU A O 1
ATOM 681 N N . GLY A 1 88 ? -1.025 -9.372 -8.414 1.00 87.50 88 GLY A N 1
ATOM 682 C CA . GLY A 1 88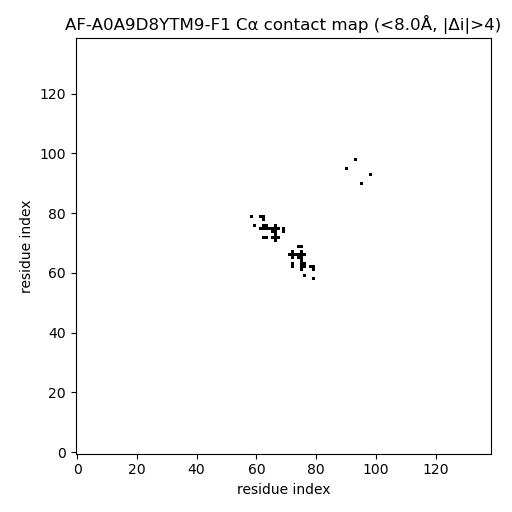 ? -2.332 -8.738 -8.566 1.00 87.50 88 GLY A CA 1
ATOM 683 C C . GLY A 1 88 ? -3.403 -9.740 -8.990 1.00 87.50 88 GLY A C 1
ATOM 684 O O . GLY A 1 88 ? -4.488 -9.771 -8.414 1.00 87.50 88 GLY A O 1
ATOM 685 N N . LEU A 1 89 ? -3.079 -10.624 -9.933 1.00 88.31 89 LEU A N 1
ATOM 686 C CA . LEU A 1 89 ? -3.963 -11.691 -10.381 1.00 88.31 89 LEU A CA 1
ATOM 687 C C . LEU A 1 89 ? -4.226 -12.699 -9.261 1.00 88.31 89 LEU A C 1
ATOM 689 O O . LEU A 1 89 ? -5.381 -13.051 -9.032 1.00 88.31 89 LEU A O 1
ATOM 693 N N . ILE A 1 90 ? -3.192 -13.112 -8.518 1.00 86.12 90 ILE A N 1
ATOM 694 C CA . ILE A 1 90 ? -3.345 -13.955 -7.326 1.00 86.12 90 ILE A CA 1
ATOM 695 C C . ILE A 1 90 ? -4.288 -13.280 -6.336 1.00 86.12 90 ILE A C 1
ATOM 697 O O . ILE A 1 90 ? -5.177 -13.945 -5.828 1.00 86.12 90 ILE A O 1
ATOM 701 N N . PHE A 1 91 ? -4.153 -11.979 -6.089 1.00 84.12 91 PHE A N 1
ATOM 702 C CA . PHE A 1 91 ? -4.992 -11.258 -5.135 1.00 84.12 91 PHE A CA 1
ATOM 703 C C . PHE A 1 91 ? -6.449 -11.117 -5.601 1.00 84.12 91 PHE A C 1
ATOM 705 O O . PHE A 1 91 ? -7.373 -11.243 -4.803 1.00 84.12 91 PHE A O 1
ATOM 712 N N . VAL A 1 92 ? -6.677 -10.899 -6.897 1.00 82.44 92 VAL A N 1
ATOM 713 C CA . VAL A 1 92 ? -8.026 -10.821 -7.482 1.00 82.44 92 VAL A CA 1
ATOM 714 C C . VAL A 1 92 ? -8.707 -12.195 -7.495 1.00 82.44 92 VAL A C 1
ATOM 716 O O . VAL A 1 92 ? -9.898 -12.307 -7.189 1.00 82.44 92 VAL A O 1
ATOM 719 N N . VAL A 1 93 ? -7.959 -13.252 -7.823 1.00 80.69 93 VAL A N 1
ATOM 720 C CA . VAL A 1 93 ? -8.454 -14.637 -7.858 1.00 80.69 93 VAL A CA 1
ATOM 721 C C . VAL A 1 93 ? -8.620 -15.209 -6.449 1.00 80.69 93 VAL A C 1
ATOM 723 O O . VAL A 1 93 ? -9.592 -15.927 -6.192 1.00 80.69 93 VAL A O 1
ATOM 726 N N . ALA A 1 94 ? -7.726 -14.867 -5.516 1.00 73.81 94 ALA A N 1
ATOM 727 C CA . ALA A 1 94 ? -7.856 -15.137 -4.090 1.00 73.81 94 ALA A CA 1
ATOM 728 C C . ALA A 1 94 ? -9.005 -14.288 -3.555 1.00 73.81 94 ALA A C 1
ATOM 730 O O . ALA A 1 94 ? -8.809 -13.206 -3.013 1.00 73.81 94 ALA A O 1
ATOM 731 N N . LYS A 1 95 ? -10.232 -14.776 -3.774 1.00 67.38 95 LYS A N 1
ATOM 732 C CA . LYS A 1 95 ? -11.459 -14.017 -3.553 1.00 67.38 95 LYS A CA 1
ATOM 733 C C . LYS A 1 95 ? -11.360 -13.205 -2.259 1.00 67.38 95 LYS A C 1
ATOM 735 O O . LYS A 1 95 ? -11.106 -13.806 -1.211 1.00 67.38 95 LYS A O 1
ATOM 740 N N . PRO A 1 96 ? -11.665 -11.897 -2.272 1.00 61.50 96 PRO A N 1
ATOM 741 C CA . PRO A 1 96 ? -11.617 -11.058 -1.072 1.00 61.50 96 PRO A CA 1
ATOM 742 C C . PRO A 1 96 ? -12.502 -11.618 0.051 1.00 61.50 96 PRO A C 1
ATOM 744 O O . PRO A 1 96 ? -12.197 -11.456 1.228 1.00 61.50 96 PRO A O 1
ATOM 747 N N . LYS A 1 97 ? -13.544 -12.387 -0.304 1.00 58.28 97 LYS A N 1
ATOM 748 C CA . LYS A 1 97 ? -14.366 -13.147 0.647 1.00 58.28 97 LYS A CA 1
ATOM 749 C C . LYS A 1 97 ? -13.576 -14.167 1.472 1.00 58.28 97 LYS A C 1
ATOM 751 O O . LYS A 1 97 ? -13.965 -14.413 2.600 1.00 58.28 97 LYS A O 1
ATOM 756 N N . SER A 1 98 ? -12.501 -14.762 0.958 1.00 64.00 98 SER A N 1
ATOM 757 C CA . SER A 1 98 ? -11.696 -15.729 1.712 1.00 64.00 98 SER A CA 1
ATOM 758 C C . SER A 1 98 ? -10.758 -15.046 2.704 1.00 64.00 98 SER A C 1
ATOM 760 O O . SER A 1 98 ? -10.589 -15.551 3.809 1.00 64.00 98 SER A O 1
ATOM 762 N N . ILE A 1 99 ? -10.172 -13.902 2.339 1.00 67.31 99 ILE A N 1
ATOM 763 C CA . ILE A 1 99 ? -9.293 -13.130 3.230 1.00 67.31 99 ILE A CA 1
ATOM 764 C C . ILE A 1 99 ? -10.129 -12.440 4.310 1.00 67.31 99 ILE A C 1
ATOM 766 O O . ILE A 1 99 ? -9.855 -12.611 5.493 1.00 67.31 99 ILE A O 1
ATOM 770 N N . ALA A 1 100 ? -11.214 -11.760 3.925 1.00 71.50 100 ALA A N 1
ATOM 771 C CA . ALA A 1 100 ? -12.129 -11.125 4.869 1.00 71.50 100 ALA A CA 1
ATOM 772 C C . ALA A 1 100 ? -12.750 -12.141 5.838 1.00 71.50 100 ALA A C 1
ATOM 774 O O . ALA A 1 100 ? -12.808 -11.886 7.036 1.00 71.50 100 ALA A O 1
ATOM 775 N N . ARG A 1 101 ? -13.149 -13.325 5.351 1.00 76.62 101 ARG A N 1
ATOM 776 C CA . ARG A 1 101 ? -13.689 -14.389 6.208 1.00 76.62 101 ARG A CA 1
ATOM 777 C C . ARG A 1 101 ? -12.632 -14.976 7.142 1.00 76.62 101 ARG A C 1
ATOM 779 O O . ARG A 1 101 ? -12.967 -15.264 8.282 1.00 76.62 101 ARG A O 1
ATOM 786 N N . LYS A 1 102 ? -11.371 -15.108 6.709 1.00 77.56 102 LYS A N 1
ATOM 787 C CA . LYS A 1 102 ? -10.266 -15.530 7.589 1.00 77.56 102 LYS A CA 1
ATOM 788 C C . LYS A 1 102 ? -9.993 -14.512 8.693 1.00 77.56 102 LYS A C 1
ATOM 790 O O . LYS A 1 102 ? -9.870 -14.907 9.844 1.00 77.56 102 LYS A O 1
ATOM 795 N N . ILE A 1 103 ? -9.959 -13.224 8.356 1.00 81.12 103 ILE A N 1
ATOM 796 C CA . ILE A 1 103 ? -9.778 -12.146 9.337 1.00 81.12 103 ILE A CA 1
ATOM 797 C C . ILE A 1 103 ? -10.951 -12.133 10.324 1.00 81.12 103 ILE A C 1
ATOM 799 O O . ILE A 1 103 ? -10.735 -12.114 11.529 1.00 81.12 103 ILE A O 1
ATOM 803 N N . GLN A 1 104 ? -12.191 -12.232 9.834 1.00 82.12 104 GLN A N 1
ATOM 804 C CA . GLN A 1 104 ? -13.377 -12.331 10.690 1.00 82.12 104 GLN A CA 1
ATOM 805 C C . GLN A 1 104 ? -13.328 -13.549 11.615 1.00 82.12 104 GLN A C 1
ATOM 807 O O . GLN A 1 104 ? -13.691 -13.429 12.776 1.00 82.12 104 GLN A O 1
ATOM 812 N N . GLN A 1 105 ? -12.875 -14.704 11.123 1.00 84.06 105 GLN A N 1
ATOM 813 C CA . GLN A 1 105 ? -12.732 -15.913 11.934 1.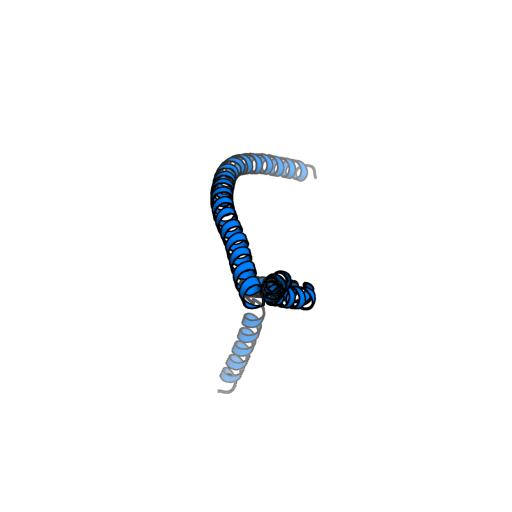00 84.06 105 GLN A CA 1
ATOM 814 C C . GLN A 1 105 ? -11.634 -15.786 12.988 1.00 84.06 105 GLN A C 1
ATOM 816 O O . GLN A 1 105 ? -11.842 -16.249 14.099 1.00 84.06 105 GLN A O 1
ATOM 821 N N . GLN A 1 106 ? -10.500 -15.156 12.670 1.00 83.56 106 GLN A N 1
ATOM 822 C CA . GLN A 1 106 ? -9.428 -14.917 13.640 1.00 83.56 106 GLN A CA 1
ATOM 823 C C . GLN A 1 106 ? -9.874 -13.954 14.734 1.00 83.56 106 GLN A C 1
ATOM 825 O O . GLN A 1 106 ? -9.725 -14.257 15.908 1.00 83.56 106 GLN A O 1
ATOM 830 N N . ILE A 1 107 ? -10.502 -12.843 14.345 1.00 85.88 107 ILE A N 1
ATOM 831 C CA . ILE A 1 107 ? -11.061 -11.879 15.291 1.00 85.88 107 ILE A CA 1
ATOM 832 C C . ILE A 1 107 ? -12.129 -12.559 16.159 1.00 85.88 107 ILE A C 1
ATOM 834 O O . ILE A 1 107 ? -12.085 -12.450 17.376 1.00 85.88 107 ILE A O 1
ATOM 838 N N . LEU A 1 108 ? -13.061 -13.307 15.559 1.00 84.38 108 LEU A N 1
ATOM 839 C CA . LEU A 1 108 ? -14.103 -14.020 16.300 1.00 84.38 108 LEU A CA 1
ATOM 840 C C . LEU A 1 108 ? -13.522 -15.081 17.242 1.00 84.38 108 LEU A C 1
ATOM 842 O O . LEU A 1 108 ? -14.015 -15.206 18.353 1.00 84.38 108 LEU A O 1
ATOM 846 N N . ALA A 1 109 ? -12.500 -15.826 16.823 1.00 82.81 109 ALA A N 1
ATOM 847 C CA . ALA A 1 109 ? -11.832 -16.807 17.674 1.00 82.81 109 ALA A CA 1
ATOM 848 C C . ALA A 1 109 ? -11.147 -16.131 18.868 1.00 82.81 109 ALA A C 1
ATOM 850 O O . ALA A 1 109 ? -11.344 -16.569 19.991 1.00 82.81 109 ALA A O 1
ATOM 851 N N . GLU A 1 110 ? -10.439 -15.023 18.643 1.00 81.94 110 GLU A N 1
ATOM 852 C CA . GLU A 1 110 ? -9.802 -14.235 19.703 1.00 81.94 110 GLU A CA 1
ATOM 853 C C . GLU A 1 110 ? -10.837 -13.689 20.703 1.00 81.94 110 GLU A C 1
ATOM 855 O O . GLU A 1 110 ? -10.641 -13.777 21.914 1.00 81.94 110 GLU A O 1
ATOM 860 N N . PHE A 1 111 ? -11.975 -13.184 20.206 1.00 81.38 111 PHE A N 1
ATOM 861 C CA . PHE A 1 111 ? -13.085 -12.704 21.038 1.00 81.38 111 PHE A CA 1
ATOM 862 C C . PHE A 1 111 ? -13.812 -13.830 21.784 1.00 81.38 111 PHE A C 1
ATOM 864 O O . PHE A 1 111 ? -14.263 -13.615 22.904 1.00 81.38 111 PHE A O 1
ATOM 871 N N . LEU A 1 112 ? -13.955 -15.013 21.181 1.00 78.88 112 LEU A N 1
ATOM 872 C CA . LEU A 1 112 ? -14.576 -16.171 21.827 1.00 78.88 112 LEU A CA 1
ATOM 873 C C . LEU A 1 112 ? -13.656 -16.792 22.883 1.00 78.88 112 LEU A C 1
ATOM 875 O O . LEU A 1 112 ? -14.156 -17.170 23.932 1.00 78.88 112 LEU A O 1
ATOM 879 N N . ASP A 1 113 ? -12.340 -16.825 22.665 1.00 77.44 113 ASP A N 1
ATOM 880 C CA . ASP A 1 113 ? -11.367 -17.274 23.674 1.00 77.44 113 ASP A CA 1
ATOM 881 C C . ASP A 1 113 ? -11.276 -16.311 24.867 1.00 77.44 113 ASP A C 1
ATOM 883 O O . ASP A 1 113 ? -10.993 -16.728 25.990 1.00 77.44 113 ASP A O 1
ATOM 887 N N . THR A 1 114 ? -11.558 -15.019 24.661 1.00 69.50 114 THR A N 1
ATOM 888 C CA . THR A 1 114 ? -11.673 -14.053 25.768 1.00 69.50 114 THR A CA 1
ATOM 889 C C . THR A 1 114 ? -13.011 -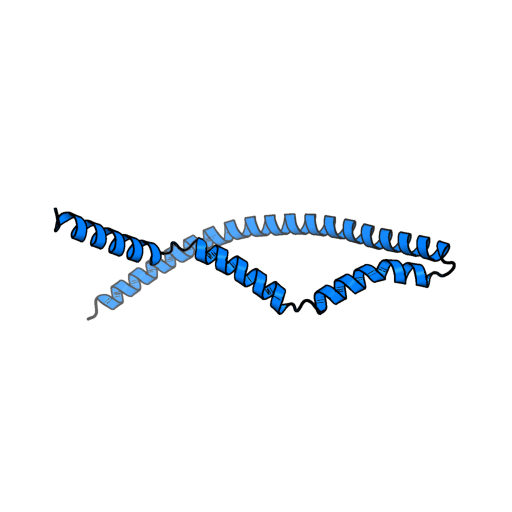14.123 26.508 1.00 69.50 114 THR A C 1
ATOM 891 O O . THR A 1 114 ? -13.134 -13.529 27.583 1.00 69.50 114 THR A O 1
ATOM 894 N N . LEU A 1 115 ? -14.005 -14.856 25.992 1.00 70.56 115 LEU A N 1
ATOM 895 C CA . LEU A 1 115 ? -15.237 -15.162 26.714 1.00 70.56 115 LEU A CA 1
ATOM 896 C C . LEU A 1 115 ? -15.048 -16.499 27.450 1.00 70.56 115 LEU A C 1
ATOM 898 O O . LEU A 1 115 ? -14.987 -17.543 26.806 1.00 70.56 115 LEU A O 1
ATOM 902 N N . PRO A 1 116 ? -14.964 -16.519 28.794 1.00 59.41 116 PRO A N 1
ATOM 903 C CA . PRO A 1 116 ? -14.779 -17.766 29.524 1.00 59.41 116 PRO A CA 1
ATOM 904 C C . PRO A 1 116 ? -15.945 -18.713 29.218 1.00 59.41 116 PRO A C 1
ATOM 906 O O . PRO A 1 116 ? -17.109 -18.374 29.452 1.00 59.41 116 PRO A O 1
ATOM 909 N N . ASN A 1 117 ? -15.617 -19.892 28.682 1.00 59.31 117 ASN A N 1
ATOM 910 C CA . ASN A 1 117 ? -16.524 -20.996 28.368 1.00 59.31 117 ASN A CA 1
ATOM 911 C C . ASN A 1 117 ? -17.203 -21.531 29.649 1.00 59.31 117 ASN A C 1
ATOM 913 O O . ASN A 1 117 ? -16.889 -22.602 30.156 1.00 59.31 117 ASN A O 1
ATOM 917 N N . GLN A 1 118 ? -18.189 -20.793 30.164 1.00 56.88 118 GLN A N 1
ATOM 918 C CA . GLN A 1 118 ? -18.977 -21.120 31.364 1.00 56.88 118 GLN A CA 1
ATOM 919 C C . GLN A 1 118 ? -19.783 -22.431 31.244 1.00 56.88 118 GLN A C 1
ATOM 921 O O . GLN A 1 118 ? -20.337 -22.896 32.236 1.00 56.88 118 GLN A O 1
ATOM 926 N N . GLN A 1 119 ? -19.877 -23.027 30.050 1.00 57.38 119 GLN A N 1
ATOM 927 C CA . GLN A 1 119 ? -20.670 -24.237 29.804 1.00 57.38 119 GLN A CA 1
ATOM 928 C C . GLN A 1 119 ? -19.847 -25.534 29.912 1.00 57.38 119 GLN A C 1
ATOM 930 O O . GLN A 1 119 ? -20.341 -26.508 30.471 1.00 57.38 119 GLN A O 1
ATOM 935 N N . GLN A 1 120 ? -18.578 -25.551 29.480 1.00 56.09 120 GLN A N 1
ATOM 936 C CA . GLN A 1 120 ? -17.757 -26.776 29.515 1.00 56.09 120 GLN A CA 1
ATOM 937 C C . GLN A 1 120 ? -17.213 -27.119 30.909 1.00 56.09 120 GLN A C 1
ATOM 939 O O . GLN A 1 120 ? -17.019 -28.300 31.206 1.00 56.09 120 GLN A O 1
ATOM 944 N N . ASP A 1 121 ? -17.006 -26.123 31.773 1.00 57.47 121 ASP A N 1
ATOM 945 C CA . ASP A 1 121 ? -16.541 -26.365 33.142 1.00 57.47 121 ASP A CA 1
ATOM 946 C C . ASP A 1 121 ? -17.667 -26.895 34.042 1.00 57.47 121 ASP A C 1
ATOM 948 O O . ASP A 1 121 ? -17.427 -27.761 34.883 1.00 57.47 121 ASP A O 1
ATOM 952 N N . GLN A 1 122 ? -18.917 -26.458 33.836 1.00 57.75 122 GLN A N 1
ATOM 953 C CA . GLN A 1 122 ? -20.054 -26.930 34.636 1.00 57.75 122 GLN A CA 1
ATOM 954 C C . GLN A 1 122 ? -20.436 -28.383 34.318 1.00 57.75 122 GLN A C 1
ATOM 956 O O . GLN A 1 122 ? -20.707 -29.151 35.242 1.00 57.75 122 GLN A O 1
ATOM 961 N N . GLU A 1 123 ? -20.387 -28.797 33.047 1.00 61.44 123 GLU A N 1
ATOM 962 C CA . GLU A 1 123 ? -20.621 -30.199 32.667 1.00 61.44 123 GLU A CA 1
ATOM 963 C C . GLU A 1 123 ? -19.530 -31.127 33.221 1.00 61.44 123 GLU A C 1
ATOM 965 O O . GLU A 1 123 ? -19.834 -32.184 33.773 1.00 61.44 123 GLU A O 1
ATOM 970 N N . GLN A 1 124 ? -18.258 -30.718 33.170 1.00 61.97 124 GLN A N 1
ATOM 971 C CA . GLN A 1 124 ? -17.158 -31.529 33.704 1.00 61.97 124 GLN A CA 1
ATOM 972 C C . GLN A 1 124 ? -17.165 -31.622 35.237 1.00 61.97 124 GLN A C 1
ATOM 974 O O . GLN A 1 124 ? -16.795 -32.663 35.786 1.00 61.97 124 GLN A O 1
ATOM 979 N N . LEU A 1 125 ? -17.607 -30.575 35.941 1.00 62.00 125 LEU A N 1
ATOM 980 C CA . LEU A 1 125 ? -17.760 -30.596 37.399 1.00 62.00 125 LEU A CA 1
ATOM 981 C C . LEU A 1 125 ? -18.934 -31.489 37.836 1.00 62.00 125 LEU A C 1
ATOM 983 O O . LEU A 1 125 ? -18.777 -32.270 38.774 1.00 62.00 125 LEU A O 1
ATOM 987 N N . ALA A 1 126 ? -20.062 -31.461 37.118 1.00 65.50 126 ALA A N 1
ATOM 988 C CA . ALA A 1 126 ? -21.221 -32.311 37.403 1.00 65.50 126 ALA A CA 1
ATOM 989 C C . ALA A 1 126 ? -20.956 -33.808 37.138 1.00 65.50 126 ALA A C 1
ATOM 991 O O . ALA A 1 126 ? -21.475 -34.670 37.855 1.00 65.50 126 ALA A O 1
ATOM 992 N N . LEU A 1 127 ? -20.124 -34.128 36.140 1.00 67.75 127 LEU A N 1
ATOM 993 C CA . LEU A 1 127 ? -19.697 -35.501 35.846 1.00 67.75 127 LEU A CA 1
ATOM 994 C C . LEU A 1 127 ? -18.729 -36.035 36.915 1.00 67.75 127 LEU A C 1
ATOM 996 O O . LEU A 1 127 ? -18.924 -37.141 37.419 1.00 67.75 127 LEU A O 1
ATOM 1000 N N . LYS A 1 128 ? -17.753 -35.221 37.344 1.00 70.50 128 LYS A N 1
ATOM 1001 C CA . LYS A 1 128 ? -16.812 -35.586 38.420 1.00 70.50 128 LYS A CA 1
ATOM 1002 C C . LYS A 1 128 ? -17.495 -35.745 39.781 1.00 70.50 128 LYS A C 1
ATOM 1004 O O . LYS A 1 128 ? -17.105 -36.608 40.565 1.00 70.50 128 LYS A O 1
ATOM 1009 N N . GLU A 1 129 ? -18.519 -34.942 40.070 1.00 70.50 129 GLU A N 1
ATOM 1010 C CA . GLU A 1 129 ? -19.287 -35.065 41.314 1.00 70.50 129 GLU A CA 1
ATOM 1011 C C . GLU A 1 129 ? -20.124 -36.357 41.352 1.00 70.50 129 GLU A C 1
ATOM 1013 O O . GLU A 1 129 ? -20.224 -36.999 42.401 1.00 70.50 129 GLU A O 1
ATOM 1018 N N . ASN A 1 130 ? -20.679 -36.781 40.211 1.00 65.62 130 ASN A N 1
ATOM 1019 C CA . ASN A 1 130 ? -21.434 -38.032 40.114 1.00 65.62 130 ASN A CA 1
ATOM 1020 C C . ASN A 1 130 ? -20.542 -39.277 40.227 1.00 65.62 130 ASN A C 1
ATOM 1022 O O . ASN A 1 130 ? -20.921 -40.218 40.925 1.00 65.62 130 ASN A O 1
ATOM 1026 N N . GLU A 1 131 ? -19.347 -39.278 39.626 1.00 68.81 131 GLU A N 1
ATOM 1027 C CA . GLU A 1 131 ? -18.394 -40.387 39.801 1.00 68.81 131 GLU A CA 1
ATOM 1028 C C . GLU A 1 131 ? -17.957 -40.541 41.263 1.00 68.81 131 GLU A C 1
ATOM 1030 O O . GLU A 1 131 ? -17.922 -41.661 41.778 1.00 68.81 131 GLU A O 1
ATOM 1035 N N . LYS A 1 132 ? -17.700 -39.428 41.966 1.00 64.50 132 LYS A N 1
ATOM 1036 C CA . LYS A 1 132 ? -17.273 -39.454 43.374 1.00 64.50 132 LYS A CA 1
ATOM 1037 C C . LYS A 1 132 ? -18.357 -40.006 44.310 1.00 64.50 132 LYS A C 1
ATOM 1039 O O . LYS A 1 132 ? -18.056 -40.771 45.222 1.00 64.50 132 LYS A O 1
ATOM 1044 N N . LYS A 1 133 ? -19.628 -39.678 44.055 1.00 61.66 133 LYS A N 1
ATOM 1045 C CA . LYS A 1 133 ? -20.774 -40.197 44.826 1.00 61.66 133 LYS A CA 1
ATOM 1046 C C . LYS A 1 133 ? -21.030 -41.689 44.586 1.00 61.66 133 LYS A C 1
ATOM 1048 O O . LYS A 1 133 ? -21.502 -42.375 45.488 1.00 61.66 133 LYS A O 1
ATOM 1053 N N . GLN A 1 134 ? -20.707 -42.209 43.401 1.00 58.41 134 GLN A N 1
ATOM 1054 C CA . GLN A 1 134 ? -20.831 -43.641 43.105 1.00 58.41 134 GLN A CA 1
ATOM 1055 C C . GLN A 1 134 ? -19.698 -44.484 43.705 1.00 58.41 134 GLN A C 1
ATOM 1057 O O . GLN A 1 134 ? -19.921 -45.651 44.023 1.00 58.41 134 GLN A O 1
ATOM 1062 N N . THR A 1 135 ? -18.508 -43.906 43.900 1.00 57.56 135 THR A N 1
ATOM 1063 C CA . THR A 1 135 ? -17.392 -44.594 44.572 1.00 57.56 135 THR A CA 1
ATOM 1064 C C . THR A 1 135 ? -17.554 -44.628 46.093 1.00 57.56 135 THR A C 1
ATOM 1066 O O . THR A 1 135 ? -17.170 -45.616 46.708 1.00 57.56 135 THR A O 1
ATOM 1069 N N . GLU A 1 136 ? -18.174 -43.612 46.703 1.00 56.31 136 GLU A N 1
ATOM 1070 C CA . GLU A 1 136 ? -18.446 -43.575 48.153 1.00 56.31 136 GLU A CA 1
ATOM 1071 C C . GLU A 1 136 ? -19.613 -44.488 48.597 1.00 56.31 136 GLU A C 1
ATOM 1073 O O . GLU A 1 136 ? -19.694 -44.821 49.772 1.00 56.31 136 GLU A O 1
ATOM 1078 N N . ASN A 1 137 ? -20.499 -44.926 47.691 1.00 54.31 137 ASN A N 1
ATOM 1079 C CA . ASN A 1 137 ? -21.655 -45.787 48.019 1.00 54.31 137 ASN A CA 1
ATOM 1080 C C . ASN A 1 137 ? -21.413 -47.295 47.771 1.00 54.31 137 ASN A C 1
ATOM 1082 O O . ASN A 1 137 ? -22.309 -48.107 47.982 1.00 54.31 137 ASN A O 1
ATOM 1086 N N . ASN A 1 138 ? -20.228 -47.676 47.279 1.00 55.44 138 ASN A N 1
ATOM 1087 C CA . ASN A 1 138 ? -19.852 -49.069 46.983 1.00 55.44 138 ASN A CA 1
ATOM 1088 C C . ASN A 1 138 ? -18.612 -49.546 47.773 1.00 55.44 138 ASN A C 1
ATOM 1090 O O . ASN A 1 138 ? -18.035 -50.578 47.427 1.00 55.44 138 ASN A O 1
ATOM 1094 N N . GLY A 1 139 ? -18.191 -48.802 48.801 1.00 46.72 139 GLY A N 1
ATOM 1095 C CA . GLY A 1 139 ? -17.146 -49.190 49.761 1.00 46.72 139 GLY A CA 1
ATOM 1096 C C . GLY A 1 139 ? -17.721 -49.359 51.157 1.00 46.72 139 GLY A C 1
ATOM 1097 O O . GLY A 1 139 ? -17.201 -50.228 51.888 1.00 46.72 139 GLY A O 1
#

Mean predicted aligned error: 17.8 Å

pLDDT: mean 77.19, std 12.59, range [46.72, 95.94]